Protein AF-A0A973M797-F1 (afdb_monomer_lite)

Secondary structure (DSSP, 8-state):
---EEEEEEES-S-GGGTHHHHHHHHHHHHHHHHHTTS--SGGGGTT---EEEEEEETTEEEEEEEE-----------------

Sequence (84 aa):
MASYVGAERASSTDPRDWGRALAVALERLLEAARLDGHYAQHHHLCGVDLTLRIEEDGDGANVAVRWVPEDNGDEDDGDEQLAS

Structure (mmCIF, N/CA/C/O backbone):
data_AF-A0A973M797-F1
#
_entry.id   AF-A0A973M797-F1
#
loop_
_atom_site.group_PDB
_atom_site.id
_atom_site.type_symbol
_atom_site.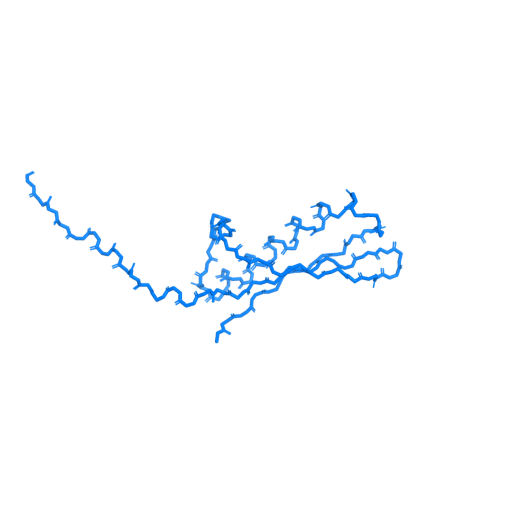label_atom_id
_atom_site.label_alt_id
_atom_site.label_comp_id
_atom_site.label_asym_id
_atom_site.label_entity_id
_atom_site.label_seq_id
_atom_site.pdbx_PDB_ins_code
_atom_site.Cartn_x
_atom_site.Cartn_y
_atom_site.Cartn_z
_atom_site.occupancy
_atom_site.B_iso_or_equiv
_atom_site.auth_seq_id
_atom_site.auth_comp_id
_atom_site.auth_asym_id
_atom_site.auth_atom_id
_atom_site.pdbx_PDB_model_num
ATOM 1 N N . MET A 1 1 ? 16.863 -10.282 -8.398 1.00 65.06 1 MET A N 1
ATOM 2 C CA . MET A 1 1 ? 15.697 -9.398 -8.584 1.00 65.06 1 MET A CA 1
ATOM 3 C C . MET A 1 1 ? 15.591 -8.488 -7.382 1.00 65.06 1 MET A C 1
ATOM 5 O O . MET A 1 1 ? 15.615 -8.992 -6.261 1.00 65.06 1 MET A O 1
ATOM 9 N N . ALA A 1 2 ? 15.547 -7.177 -7.615 1.00 81.38 2 ALA A N 1
ATOM 10 C CA . ALA A 1 2 ? 15.285 -6.213 -6.557 1.00 81.38 2 ALA A CA 1
ATOM 11 C C . ALA A 1 2 ? 13.852 -6.395 -6.030 1.00 81.38 2 ALA A C 1
ATOM 13 O O . ALA A 1 2 ? 12.971 -6.883 -6.736 1.00 81.38 2 ALA A O 1
ATOM 14 N N . SER A 1 3 ? 13.627 -6.070 -4.763 1.00 89.31 3 SER A N 1
ATOM 15 C CA . SER A 1 3 ? 12.313 -6.154 -4.129 1.00 89.31 3 SER A CA 1
ATOM 16 C C . SER A 1 3 ? 12.169 -4.951 -3.222 1.00 8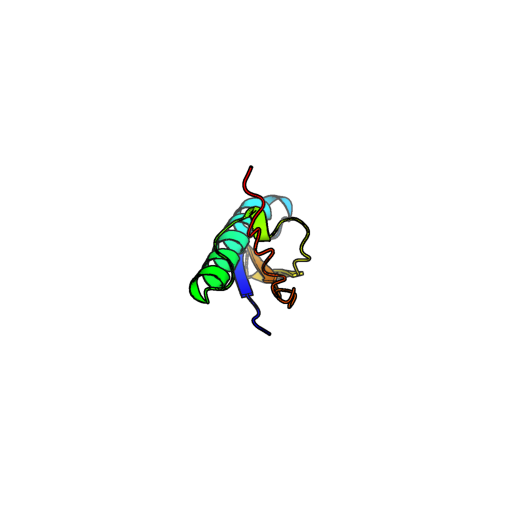9.31 3 SER A C 1
ATOM 18 O O . SER A 1 3 ? 12.930 -4.809 -2.268 1.00 89.31 3 SER A O 1
ATOM 20 N N . TYR A 1 4 ? 11.152 -4.143 -3.478 1.00 92.94 4 TYR A N 1
ATOM 21 C CA . TYR A 1 4 ? 10.902 -2.911 -2.747 1.00 92.94 4 TYR A CA 1
ATOM 22 C C . TYR A 1 4 ? 9.723 -3.094 -1.811 1.00 92.94 4 TYR A C 1
ATOM 24 O O . TYR A 1 4 ? 8.727 -3.734 -2.156 1.00 92.94 4 TYR A O 1
ATOM 32 N N . VAL A 1 5 ? 9.854 -2.558 -0.602 1.00 94.62 5 VAL A N 1
ATOM 33 C CA . VAL A 1 5 ? 8.820 -2.623 0.425 1.00 94.62 5 VAL A CA 1
ATOM 34 C C . VAL A 1 5 ? 8.672 -1.244 1.039 1.00 94.62 5 VAL A C 1
ATOM 36 O O . VAL A 1 5 ? 9.658 -0.630 1.440 1.00 94.62 5 VAL A O 1
ATOM 39 N N . GLY A 1 6 ? 7.432 -0.786 1.139 1.00 96.31 6 GLY A N 1
ATOM 40 C CA . GLY A 1 6 ? 7.060 0.367 1.942 1.00 96.31 6 GLY A CA 1
ATOM 41 C C . GLY A 1 6 ? 6.009 -0.049 2.958 1.00 96.31 6 GLY A C 1
ATOM 42 O O . GLY A 1 6 ? 5.148 -0.878 2.668 1.00 96.31 6 GLY A O 1
ATOM 43 N N . ALA A 1 7 ? 6.096 0.492 4.168 1.00 97.25 7 ALA A N 1
ATOM 44 C CA . ALA A 1 7 ? 5.159 0.181 5.236 1.00 97.25 7 ALA A CA 1
AT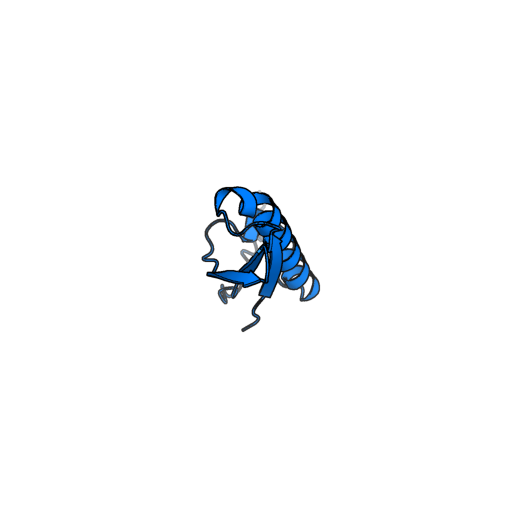OM 45 C C . ALA A 1 7 ? 4.821 1.427 6.046 1.00 97.25 7 ALA A C 1
ATOM 47 O O . ALA A 1 7 ? 5.671 2.308 6.192 1.00 97.25 7 ALA A O 1
ATOM 48 N N . GLU A 1 8 ? 3.604 1.484 6.580 1.00 97.75 8 GLU A N 1
ATOM 49 C CA . GLU A 1 8 ? 3.157 2.514 7.515 1.00 97.75 8 GLU A CA 1
ATOM 50 C C . GLU A 1 8 ? 2.112 1.960 8.488 1.00 97.75 8 GLU A C 1
ATOM 52 O O . GLU A 1 8 ? 1.281 1.121 8.133 1.00 97.75 8 GLU A O 1
ATOM 57 N N . ARG A 1 9 ? 2.132 2.469 9.724 1.00 96.25 9 ARG A N 1
ATOM 58 C CA . ARG A 1 9 ? 1.159 2.119 10.759 1.00 96.25 9 ARG A CA 1
ATOM 59 C C . ARG A 1 9 ? -0.124 2.937 10.608 1.00 96.25 9 ARG A C 1
ATOM 61 O O . ARG A 1 9 ? -0.103 4.166 10.606 1.00 96.25 9 ARG A O 1
ATOM 68 N N . ALA A 1 10 ? -1.256 2.249 10.579 1.00 95.19 10 ALA A N 1
ATOM 69 C CA . ALA A 1 10 ? -2.570 2.817 10.837 1.00 95.19 10 ALA A CA 1
ATOM 70 C C . ALA A 1 10 ? -2.882 2.755 12.338 1.00 95.19 10 ALA A C 1
ATOM 72 O O . ALA A 1 10 ? -2.573 1.772 13.006 1.00 95.19 10 ALA A O 1
ATOM 73 N N . SER A 1 11 ? -3.544 3.782 12.870 1.00 92.31 11 SER A N 1
ATOM 74 C CA . SER A 1 11 ? -3.962 3.851 14.280 1.00 92.31 11 SER A CA 1
ATOM 75 C C . SER A 1 11 ? -5.247 3.070 14.589 1.00 92.31 11 SER A C 1
ATOM 77 O O . SER A 1 11 ? -5.839 3.271 15.641 1.00 92.31 11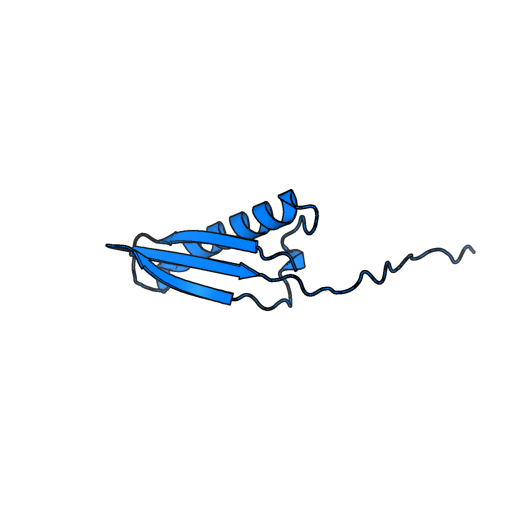 SER A O 1
ATOM 79 N N . SER A 1 12 ? -5.737 2.274 13.639 1.00 92.06 12 SER A N 1
ATOM 80 C CA . SER A 1 12 ? -7.011 1.560 13.708 1.00 92.06 12 SER A CA 1
ATOM 81 C C . SER A 1 12 ? -6.905 0.252 12.932 1.00 92.06 12 SER A C 1
ATOM 83 O O . SER A 1 12 ? -6.221 0.176 11.906 1.00 92.06 12 SER A O 1
ATOM 85 N N . THR A 1 13 ? -7.595 -0.777 13.414 1.00 91.88 13 THR A N 1
ATOM 86 C CA . THR A 1 13 ? -7.772 -2.053 12.712 1.00 91.88 13 THR A CA 1
ATOM 87 C C . THR A 1 13 ? -8.965 -2.035 11.752 1.00 91.88 13 THR A C 1
ATOM 89 O O . THR A 1 13 ? -9.177 -3.019 11.047 1.00 91.88 13 THR A O 1
ATOM 92 N N . ASP A 1 14 ? -9.732 -0.936 11.677 1.00 92.50 14 ASP A N 1
ATOM 93 C CA . ASP A 1 14 ? -10.793 -0.771 10.678 1.00 92.50 14 ASP A CA 1
ATOM 94 C C . ASP A 1 14 ? -10.172 -0.508 9.290 1.00 92.50 14 ASP A C 1
ATOM 96 O O . ASP A 1 14 ? -9.479 0.500 9.107 1.00 92.50 14 ASP A O 1
ATOM 100 N N . PRO A 1 15 ? -10.451 -1.354 8.279 1.00 90.69 15 PRO A N 1
ATOM 101 C CA . PRO A 1 15 ? -9.963 -1.166 6.915 1.00 90.69 15 PRO A CA 1
ATOM 102 C C . PRO A 1 15 ? -10.256 0.202 6.295 1.00 90.69 15 PRO A C 1
ATOM 104 O O . PRO A 1 15 ? -9.529 0.654 5.408 1.00 90.69 15 PRO A O 1
ATOM 107 N N . ARG A 1 16 ? -11.318 0.877 6.745 1.00 91.69 16 ARG A N 1
ATOM 108 C CA . ARG A 1 16 ? -11.712 2.204 6.250 1.00 91.69 16 ARG A CA 1
ATOM 109 C C . ARG A 1 16 ? -10.709 3.293 6.624 1.00 91.69 16 ARG A C 1
ATOM 111 O O . ARG A 1 16 ? -10.625 4.295 5.916 1.00 91.69 16 ARG A O 1
ATOM 118 N N . ASP A 1 17 ? -9.920 3.074 7.672 1.00 91.56 17 ASP A N 1
ATOM 119 C CA . ASP A 1 17 ? -8.925 4.029 8.167 1.00 91.56 17 ASP A CA 1
ATOM 120 C C . ASP A 1 17 ? -7.537 3.831 7.535 1.00 91.56 17 ASP A C 1
ATOM 122 O O . ASP A 1 17 ? -6.631 4.650 7.717 1.00 91.56 17 ASP A O 1
ATOM 126 N N . TRP A 1 18 ? -7.341 2.765 6.753 1.00 93.88 18 TRP A N 1
ATOM 127 C CA . TRP A 1 18 ? -6.024 2.414 6.211 1.00 93.88 18 TRP A CA 1
ATOM 128 C C . TRP A 1 18 ? -5.610 3.233 4.996 1.00 93.88 18 TRP A C 1
ATOM 130 O O . TRP A 1 18 ? -4.439 3.203 4.632 1.00 93.88 18 TRP A O 1
ATOM 140 N N . GLY A 1 19 ? -6.520 3.992 4.378 1.00 94.50 19 GLY A N 1
ATOM 141 C CA . GLY A 1 19 ? -6.226 4.739 3.150 1.00 94.50 19 GLY A CA 1
ATOM 142 C C . GLY A 1 19 ? -5.009 5.662 3.280 1.00 94.50 19 GLY A C 1
ATOM 143 O O . GLY A 1 19 ? -4.160 5.701 2.392 1.00 94.50 19 GLY A O 1
ATOM 144 N N . ARG A 1 20 ? -4.867 6.343 4.426 1.00 95.00 20 ARG A N 1
ATOM 145 C CA . ARG A 1 20 ? -3.699 7.194 4.701 1.00 95.00 20 ARG A CA 1
ATOM 146 C C . ARG A 1 20 ? -2.414 6.379 4.861 1.00 95.00 20 ARG A C 1
ATOM 148 O O . ARG A 1 20 ? -1.393 6.759 4.298 1.00 95.00 20 ARG A O 1
ATOM 155 N N . ALA A 1 21 ? -2.456 5.288 5.623 1.00 96.56 21 ALA A N 1
ATOM 156 C CA . ALA A 1 21 ? -1.289 4.432 5.830 1.00 96.56 21 ALA A CA 1
ATOM 157 C C . ALA A 1 21 ? -0.843 3.786 4.510 1.00 96.56 21 ALA A C 1
ATOM 159 O O . ALA A 1 21 ? 0.340 3.794 4.187 1.00 96.56 21 ALA A O 1
ATOM 160 N N . LEU A 1 22 ? -1.792 3.329 3.691 1.00 96.06 22 LEU A N 1
ATOM 161 C CA . LEU A 1 22 ? -1.520 2.790 2.364 1.00 96.06 22 LEU A CA 1
ATOM 162 C C . LEU A 1 22 ? -0.845 3.822 1.450 1.00 96.06 22 LEU A C 1
ATOM 164 O O . LEU A 1 22 ? 0.137 3.488 0.794 1.00 96.06 22 LEU A O 1
ATOM 168 N N . ALA A 1 23 ? -1.322 5.072 1.434 1.00 95.38 23 ALA A N 1
ATOM 169 C CA . ALA A 1 23 ? -0.707 6.138 0.641 1.00 95.38 23 ALA A CA 1
ATOM 170 C C . ALA A 1 23 ? 0.762 6.374 1.038 1.00 95.38 23 ALA A C 1
ATOM 172 O O . ALA A 1 23 ? 1.643 6.373 0.181 1.00 95.38 23 ALA A O 1
ATOM 173 N N . VAL A 1 24 ? 1.046 6.474 2.340 1.00 96.56 24 VAL A N 1
ATOM 174 C CA . VAL A 1 24 ? 2.419 6.643 2.849 1.00 96.56 24 VAL A CA 1
ATOM 175 C C . VAL A 1 24 ? 3.283 5.408 2.567 1.00 96.56 24 VAL A C 1
ATOM 177 O O . VAL A 1 24 ? 4.461 5.537 2.234 1.00 96.56 24 VAL A O 1
ATOM 180 N N . ALA A 1 25 ? 2.722 4.201 2.669 1.00 96.69 25 ALA A N 1
ATOM 181 C CA . ALA A 1 25 ? 3.431 2.970 2.332 1.00 96.69 25 ALA A CA 1
ATOM 182 C C . ALA A 1 25 ? 3.832 2.937 0.845 1.00 96.69 25 ALA A C 1
ATOM 184 O O . ALA A 1 25 ? 4.958 2.556 0.532 1.00 96.69 25 ALA A O 1
ATOM 185 N N . LEU A 1 26 ? 2.963 3.392 -0.065 1.00 94.31 26 LEU A N 1
ATOM 186 C CA . LEU A 1 26 ? 3.275 3.514 -1.494 1.00 94.31 26 LEU A CA 1
ATOM 187 C C . LEU A 1 26 ? 4.372 4.555 -1.764 1.00 94.31 26 LEU A C 1
ATOM 189 O O . LEU A 1 26 ? 5.294 4.277 -2.529 1.00 94.31 26 LEU A O 1
ATOM 193 N N . GLU A 1 27 ? 4.324 5.717 -1.105 1.00 93.56 27 GLU A N 1
ATOM 194 C CA . GLU A 1 27 ? 5.383 6.735 -1.208 1.00 93.56 27 GLU A CA 1
ATOM 195 C C . GLU A 1 27 ? 6.743 6.185 -0.755 1.00 93.56 27 GLU A C 1
ATOM 197 O O . GLU A 1 27 ? 7.750 6.360 -1.440 1.00 93.56 27 GLU A O 1
ATOM 202 N N . ARG A 1 28 ? 6.777 5.455 0.368 1.00 94.81 28 ARG A N 1
ATOM 203 C CA . ARG A 1 28 ? 8.005 4.817 0.875 1.00 94.81 28 ARG A CA 1
ATOM 204 C C . ARG A 1 28 ? 8.532 3.733 -0.058 1.00 94.81 28 ARG A C 1
ATOM 206 O O . ARG A 1 28 ? 9.744 3.611 -0.216 1.00 94.81 28 ARG A O 1
ATOM 213 N N . LEU A 1 29 ? 7.639 2.962 -0.673 1.00 93.94 29 LEU A N 1
ATOM 214 C CA . LEU A 1 29 ? 8.007 1.955 -1.665 1.00 93.94 29 LEU A CA 1
ATOM 215 C C . LEU A 1 29 ? 8.659 2.599 -2.895 1.00 93.94 29 LEU A C 1
ATOM 217 O O . LEU A 1 29 ? 9.703 2.127 -3.343 1.00 93.94 29 LEU A O 1
ATOM 221 N N . LEU A 1 30 ? 8.081 3.689 -3.407 1.00 90.88 30 LEU A N 1
ATOM 222 C CA . LEU A 1 30 ? 8.640 4.435 -4.537 1.00 90.88 30 LEU A CA 1
ATOM 223 C C . LEU A 1 30 ? 9.972 5.093 -4.192 1.00 90.88 30 LEU A C 1
ATOM 225 O O . LEU A 1 30 ? 10.888 5.063 -5.006 1.00 90.88 30 LEU A O 1
ATOM 229 N N . GLU A 1 31 ? 10.107 5.647 -2.988 1.00 91.56 31 GLU A N 1
ATOM 230 C CA . GLU A 1 31 ? 11.379 6.207 -2.536 1.00 91.56 31 GLU A CA 1
ATOM 231 C C . GLU A 1 31 ? 12.469 5.128 -2.481 1.00 91.56 31 GLU A C 1
ATOM 233 O O . GLU A 1 31 ? 13.571 5.354 -2.977 1.00 91.56 31 GLU A O 1
ATOM 238 N N . ALA A 1 32 ? 12.156 3.932 -1.966 1.00 91.06 32 ALA A N 1
ATOM 239 C CA . ALA A 1 32 ? 13.090 2.806 -1.961 1.00 91.06 32 ALA A CA 1
ATOM 240 C C . ALA A 1 32 ? 13.498 2.386 -3.385 1.00 91.06 32 ALA A C 1
ATOM 242 O O . ALA A 1 32 ? 14.682 2.195 -3.652 1.00 91.06 32 ALA A O 1
ATOM 243 N N . ALA A 1 33 ? 12.542 2.306 -4.315 1.00 88.56 33 ALA A N 1
ATOM 244 C CA . ALA A 1 33 ? 12.820 1.986 -5.716 1.00 88.56 33 ALA A CA 1
ATOM 245 C C . ALA A 1 33 ? 13.633 3.078 -6.437 1.00 88.56 33 ALA A C 1
ATOM 247 O O . ALA A 1 33 ? 14.457 2.778 -7.305 1.00 88.56 33 ALA A O 1
ATOM 248 N N . ARG A 1 34 ? 13.429 4.344 -6.058 1.00 86.38 34 ARG A N 1
ATOM 249 C CA . ARG A 1 34 ? 14.151 5.499 -6.603 1.00 86.38 34 ARG A CA 1
ATOM 250 C C . ARG A 1 34 ? 15.602 5.531 -6.155 1.00 86.38 34 ARG A C 1
ATOM 252 O O . ARG A 1 34 ? 16.473 5.837 -6.966 1.00 86.38 34 ARG A O 1
ATOM 259 N N . LEU A 1 35 ? 15.861 5.228 -4.884 1.00 86.62 35 LEU A N 1
ATOM 260 C CA . LEU A 1 35 ? 17.217 5.195 -4.326 1.00 86.62 35 LEU A CA 1
ATOM 261 C C . LEU A 1 35 ? 18.096 4.132 -4.996 1.00 86.62 35 LEU A C 1
ATOM 263 O O . LEU A 1 35 ? 19.289 4.363 -5.171 1.00 86.62 35 LEU A O 1
ATOM 267 N N . ASP A 1 36 ? 17.495 3.030 -5.442 1.00 83.19 36 ASP A N 1
ATOM 268 C CA . ASP A 1 36 ? 18.184 1.970 -6.184 1.00 83.19 36 ASP A CA 1
ATOM 269 C C . ASP A 1 36 ? 18.307 2.263 -7.695 1.00 83.19 36 ASP A C 1
ATOM 271 O O . ASP A 1 36 ? 18.803 1.431 -8.449 1.00 83.19 36 ASP A O 1
ATOM 275 N N . GLY A 1 37 ? 17.870 3.442 -8.158 1.00 74.12 37 GLY A N 1
ATOM 276 C CA . GLY A 1 37 ? 18.014 3.887 -9.549 1.00 74.12 37 GLY A CA 1
ATOM 277 C C . GLY A 1 37 ? 17.073 3.212 -10.547 1.00 74.12 37 GLY A C 1
ATOM 278 O O . GLY A 1 37 ? 17.154 3.505 -11.735 1.00 74.12 37 GLY A O 1
ATOM 279 N N . HIS A 1 38 ? 16.173 2.345 -10.082 1.00 66.81 38 HIS A N 1
ATOM 280 C CA . HIS A 1 38 ? 15.296 1.579 -10.957 1.00 66.81 38 HIS A CA 1
ATOM 281 C C . HIS A 1 38 ? 14.023 2.353 -11.347 1.00 66.81 38 HIS A C 1
ATOM 283 O O . HIS A 1 38 ? 13.590 2.242 -12.487 1.00 66.81 38 HIS A O 1
ATOM 289 N N . TYR A 1 39 ? 13.419 3.156 -10.453 1.00 65.12 39 TYR A N 1
ATOM 290 C CA . TYR A 1 39 ? 12.118 3.795 -10.738 1.00 65.12 39 TYR A CA 1
ATOM 291 C C . TYR A 1 39 ? 11.888 5.094 -9.957 1.00 65.12 39 TYR A C 1
ATOM 293 O O . TYR A 1 39 ? 12.000 5.112 -8.739 1.00 65.12 39 TYR A O 1
ATOM 301 N N . ALA A 1 40 ? 11.501 6.183 -10.634 1.00 61.19 40 ALA A N 1
ATOM 302 C CA . ALA A 1 40 ? 11.415 7.513 -10.005 1.00 61.19 40 ALA A CA 1
ATOM 303 C C . ALA A 1 40 ? 10.001 8.118 -9.879 1.00 61.19 40 ALA A C 1
ATOM 305 O O . ALA A 1 40 ? 9.863 9.189 -9.288 1.00 61.19 40 ALA A O 1
ATOM 306 N N . GLN A 1 41 ? 8.960 7.505 -10.456 1.00 71.50 41 GLN A N 1
ATOM 307 C CA . GLN A 1 41 ? 7.647 8.150 -10.612 1.00 71.50 41 GLN A CA 1
ATOM 308 C C . GLN A 1 41 ? 6.464 7.211 -10.344 1.00 71.50 41 GLN A C 1
ATOM 310 O O . GLN A 1 41 ? 6.528 6.013 -10.609 1.00 71.50 41 GLN A O 1
ATOM 315 N N . HIS A 1 42 ? 5.362 7.792 -9.854 1.00 73.31 42 HIS A N 1
ATOM 316 C CA . HIS A 1 42 ? 4.130 7.092 -9.472 1.00 73.31 42 HIS A CA 1
ATOM 317 C C . HIS A 1 42 ? 3.468 6.323 -10.624 1.00 73.31 42 HIS A C 1
ATOM 319 O O . HIS A 1 42 ? 2.809 5.316 -10.373 1.00 73.31 42 HIS A O 1
ATOM 325 N N . HIS A 1 43 ? 3.646 6.758 -11.878 1.00 77.06 43 HIS A N 1
ATOM 326 C CA . HIS A 1 43 ? 3.057 6.079 -13.039 1.00 77.06 43 HIS A CA 1
ATOM 327 C C . HIS A 1 43 ? 3.625 4.675 -13.265 1.00 77.06 43 HIS A C 1
ATOM 329 O O . HIS A 1 43 ? 2.953 3.859 -13.882 1.00 77.06 43 HIS A O 1
ATOM 335 N N . HIS A 1 44 ? 4.816 4.363 -12.739 1.00 77.12 44 HIS A N 1
ATOM 336 C CA . HIS A 1 44 ? 5.396 3.020 -12.845 1.00 77.12 44 HIS A CA 1
ATOM 337 C C . HIS A 1 44 ? 4.636 1.973 -12.021 1.00 77.12 44 HIS A C 1
ATOM 339 O O . HIS A 1 44 ? 4.829 0.782 -12.227 1.00 77.12 44 HIS A O 1
ATOM 345 N N . LEU A 1 45 ? 3.761 2.399 -11.101 1.00 84.25 45 LEU A N 1
ATOM 346 C CA . LEU A 1 45 ? 2.875 1.493 -10.367 1.00 84.25 45 LEU A CA 1
ATOM 347 C C . LEU A 1 45 ? 1.550 1.231 -11.100 1.00 84.25 45 LEU A C 1
ATOM 349 O O . LEU A 1 45 ? 0.727 0.445 -10.631 1.00 84.25 45 LEU A O 1
ATOM 353 N N . CYS A 1 46 ? 1.290 1.895 -12.227 1.00 85.88 46 CYS A N 1
ATOM 354 C CA . CYS A 1 46 ? 0.073 1.662 -12.992 1.00 85.88 46 CYS A CA 1
ATOM 355 C C . CYS A 1 46 ? 0.205 0.378 -13.816 1.00 85.88 46 CYS A C 1
ATOM 357 O O . CYS A 1 46 ? 1.093 0.264 -14.652 1.00 85.88 46 CYS A O 1
ATOM 359 N N . GLY A 1 47 ? -0.715 -0.568 -13.609 1.00 85.69 47 GLY A N 1
ATOM 360 C CA . GLY A 1 47 ? -0.740 -1.831 -14.352 1.00 85.69 47 GLY A CA 1
ATOM 361 C C . GLY A 1 47 ? 0.207 -2.909 -13.821 1.00 85.69 47 GLY A C 1
ATOM 362 O O . GLY A 1 47 ? 0.265 -3.975 -14.422 1.00 85.69 47 GLY A O 1
ATOM 363 N N . VAL A 1 48 ? 0.901 -2.660 -12.704 1.00 87.06 48 VAL A N 1
ATOM 364 C CA . VAL A 1 48 ? 1.749 -3.661 -12.041 1.00 87.06 48 VAL A CA 1
ATOM 365 C C . VAL A 1 48 ? 1.034 -4.289 -10.851 1.00 87.06 48 VAL A C 1
ATOM 367 O O . VAL A 1 48 ? 0.260 -3.632 -10.147 1.00 87.06 48 VAL A O 1
ATOM 370 N N . ASP A 1 49 ? 1.345 -5.554 -10.589 1.00 91.06 49 ASP A N 1
ATOM 371 C CA . ASP A 1 49 ? 0.847 -6.247 -9.409 1.00 91.06 49 ASP A CA 1
ATOM 372 C C . ASP A 1 49 ? 1.637 -5.853 -8.155 1.00 91.06 49 ASP A C 1
ATOM 374 O O . ASP A 1 49 ? 2.869 -5.918 -8.093 1.00 91.06 49 ASP A O 1
ATOM 378 N N . LEU A 1 50 ? 0.896 -5.482 -7.110 1.00 92.81 50 LEU A N 1
ATOM 379 C CA . LEU A 1 50 ? 1.432 -5.160 -5.793 1.00 92.81 50 LEU A CA 1
ATOM 380 C C . LEU A 1 50 ? 0.933 -6.173 -4.770 1.00 92.81 50 LEU A C 1
ATOM 382 O O . LEU A 1 50 ? -0.2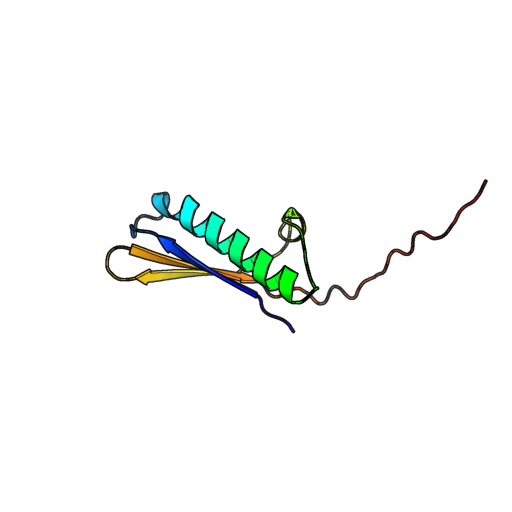52 -6.495 -4.704 1.00 92.81 50 LEU A O 1
ATOM 386 N N . THR A 1 51 ? 1.836 -6.647 -3.916 1.00 95.56 51 THR A N 1
ATOM 387 C CA . THR A 1 51 ? 1.457 -7.481 -2.773 1.00 95.56 51 THR A CA 1
ATOM 388 C C . THR A 1 51 ? 1.173 -6.587 -1.572 1.00 95.56 51 THR A C 1
ATOM 390 O O . THR A 1 51 ? 2.081 -5.934 -1.060 1.00 95.56 51 THR A O 1
ATOM 393 N N . LEU A 1 52 ? -0.072 -6.587 -1.097 1.00 96.12 52 LEU A N 1
ATOM 394 C CA . LEU A 1 52 ? -0.473 -5.937 0.150 1.00 96.12 52 LEU A CA 1
ATOM 395 C C . LEU A 1 52 ? -0.474 -6.955 1.296 1.00 96.12 52 LEU A C 1
ATOM 397 O O . LEU A 1 52 ? -1.076 -8.023 1.185 1.00 96.12 52 LEU A O 1
ATOM 401 N N . ARG A 1 53 ? 0.158 -6.604 2.415 1.00 96.38 53 ARG A N 1
ATOM 402 C CA . ARG A 1 53 ? 0.118 -7.360 3.669 1.00 96.38 53 ARG A CA 1
ATOM 403 C C . ARG A 1 53 ? -0.342 -6.439 4.793 1.00 96.38 53 ARG A C 1
ATOM 405 O O . ARG A 1 53 ? 0.224 -5.367 4.981 1.00 96.38 53 ARG A O 1
ATOM 412 N N . ILE A 1 54 ? -1.360 -6.879 5.526 1.00 95.12 54 ILE A N 1
ATOM 413 C CA . ILE A 1 54 ? -1.878 -6.193 6.710 1.00 95.12 54 ILE A CA 1
ATOM 414 C C . ILE A 1 54 ? -1.639 -7.086 7.919 1.00 95.12 54 ILE A C 1
ATOM 416 O O . ILE A 1 54 ? -1.977 -8.270 7.884 1.00 95.12 54 ILE A O 1
ATOM 420 N N . GLU A 1 55 ? -1.067 -6.521 8.974 1.00 95.75 55 GLU A N 1
ATOM 421 C CA . GLU A 1 55 ? -0.820 -7.221 10.236 1.00 95.75 55 GLU A CA 1
ATOM 422 C C . GLU A 1 55 ? -1.317 -6.369 11.399 1.00 95.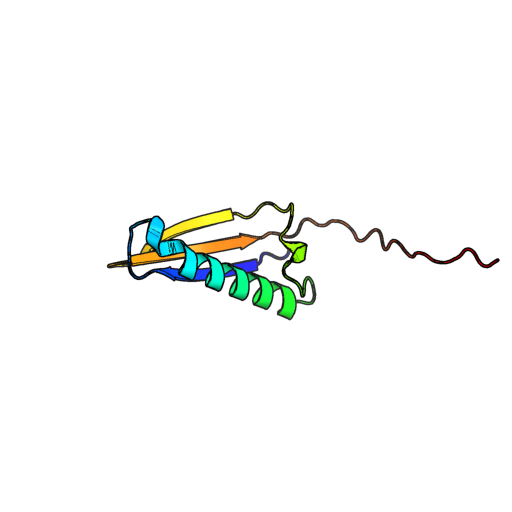75 55 GLU A C 1
ATOM 424 O O . GLU A 1 55 ? -1.184 -5.148 11.367 1.00 95.75 55 GLU A O 1
ATOM 429 N N . GLU A 1 56 ? -1.893 -6.993 12.425 1.00 93.94 56 GLU A N 1
ATOM 430 C CA . GLU A 1 56 ? -2.226 -6.279 13.660 1.00 93.94 56 GLU A CA 1
ATOM 431 C C . GLU A 1 56 ? -0.948 -5.744 14.320 1.00 93.94 56 GLU A C 1
ATOM 433 O O . GLU A 1 56 ? 0.055 -6.452 14.434 1.00 93.94 56 GLU A O 1
ATOM 438 N N . ASP A 1 57 ? -0.996 -4.491 14.769 1.00 92.50 57 ASP A N 1
ATOM 439 C CA . ASP A 1 57 ? 0.095 -3.818 15.475 1.00 92.50 57 ASP A CA 1
ATOM 440 C C . ASP A 1 57 ? -0.470 -3.068 16.691 1.00 92.50 57 ASP A C 1
ATOM 442 O O . ASP A 1 57 ? -0.743 -1.865 16.659 1.00 92.50 57 ASP A O 1
ATOM 446 N N . GLY A 1 58 ? -0.691 -3.815 17.775 1.00 91.06 58 GLY A N 1
ATOM 447 C CA . GLY A 1 58 ? -1.249 -3.297 19.022 1.00 91.06 58 GLY A CA 1
ATOM 448 C C . GLY A 1 58 ? -2.700 -2.841 18.870 1.00 91.06 58 GLY A C 1
ATOM 449 O O . GLY A 1 58 ? -3.594 -3.655 18.673 1.00 91.06 58 GLY A O 1
ATOM 450 N N . ASP A 1 59 ? -2.928 -1.537 19.006 1.00 90.38 59 ASP A N 1
ATOM 451 C CA . ASP A 1 59 ? -4.222 -0.870 18.827 1.00 90.38 59 ASP A CA 1
ATOM 452 C C . ASP A 1 59 ? -4.509 -0.474 17.367 1.00 90.38 59 ASP A C 1
ATOM 454 O O . ASP A 1 59 ? -5.543 0.125 17.074 1.00 90.38 59 ASP A O 1
ATOM 458 N N . GLY A 1 60 ? -3.603 -0.806 16.445 1.00 93.88 60 GLY A N 1
ATOM 459 C CA . GLY A 1 60 ? -3.707 -0.463 15.036 1.00 93.88 60 GLY A CA 1
ATOM 460 C C . GLY A 1 60 ? -3.311 -1.604 14.106 1.00 93.88 60 GLY A C 1
ATOM 461 O O . GLY A 1 60 ? -3.333 -2.779 14.471 1.00 93.88 60 GLY A O 1
ATOM 462 N N . ALA A 1 61 ? -2.942 -1.246 12.880 1.00 96.06 61 ALA A N 1
ATOM 463 C CA . ALA A 1 61 ? -2.503 -2.194 11.866 1.00 96.06 61 ALA A CA 1
ATOM 464 C C . ALA A 1 61 ? -1.251 -1.681 11.154 1.00 96.06 61 ALA A C 1
ATOM 466 O O . ALA A 1 61 ? -1.156 -0.501 10.819 1.00 96.06 61 ALA A O 1
ATOM 467 N N . ASN A 1 62 ? -0.302 -2.567 10.881 1.00 97.19 62 ASN A N 1
ATOM 468 C CA . ASN A 1 62 ? 0.806 -2.292 9.984 1.00 97.19 62 ASN A CA 1
ATOM 469 C C . ASN A 1 62 ? 0.381 -2.610 8.546 1.00 97.19 62 ASN A C 1
ATOM 471 O O . ASN A 1 62 ? 0.024 -3.747 8.231 1.00 97.19 62 ASN A O 1
ATOM 475 N N . VAL A 1 63 ? 0.423 -1.600 7.680 1.00 97.31 63 VAL A N 1
ATOM 476 C CA . VAL A 1 63 ? 0.083 -1.706 6.259 1.00 97.31 63 VAL A CA 1
ATOM 477 C C . VAL A 1 63 ? 1.382 -1.752 5.471 1.00 97.31 63 VAL A C 1
ATOM 479 O O . VAL A 1 63 ? 2.091 -0.751 5.402 1.00 97.31 63 VAL A O 1
ATOM 482 N N . ALA A 1 64 ? 1.699 -2.898 4.871 1.00 97.56 64 ALA A N 1
ATOM 483 C CA . ALA A 1 64 ? 2.905 -3.086 4.075 1.00 97.56 64 ALA A CA 1
ATOM 484 C C . ALA A 1 64 ? 2.560 -3.392 2.616 1.00 97.56 64 ALA A C 1
ATOM 486 O O . ALA A 1 64 ? 1.782 -4.300 2.324 1.00 97.56 64 ALA A O 1
ATOM 487 N N . VAL A 1 65 ? 3.181 -2.663 1.692 1.00 96.69 65 VAL A N 1
ATOM 488 C CA . VAL A 1 65 ? 3.090 -2.902 0.251 1.00 96.69 65 VAL A CA 1
ATOM 489 C C . VAL A 1 65 ? 4.451 -3.357 -0.243 1.00 96.69 65 VAL A C 1
ATOM 491 O O . VAL A 1 65 ? 5.479 -2.780 0.114 1.00 96.69 65 VAL A O 1
ATOM 494 N N . ARG A 1 66 ? 4.456 -4.400 -1.066 1.00 95.12 66 ARG A N 1
ATOM 495 C CA . ARG A 1 66 ? 5.651 -4.946 -1.696 1.00 95.12 66 ARG A CA 1
ATOM 496 C C . ARG A 1 66 ? 5.483 -4.979 -3.203 1.00 95.12 66 ARG A C 1
ATOM 498 O O . ARG A 1 66 ? 4.441 -5.392 -3.710 1.00 95.12 66 ARG A O 1
ATOM 505 N N . TRP A 1 67 ? 6.563 -4.639 -3.888 1.00 92.31 67 TRP A N 1
ATOM 506 C CA . TRP A 1 67 ? 6.685 -4.728 -5.330 1.00 92.31 67 TRP A CA 1
ATOM 507 C C . TRP A 1 67 ? 7.985 -5.435 -5.701 1.00 92.31 67 TRP A C 1
ATOM 509 O O . TRP A 1 67 ? 9.040 -5.193 -5.111 1.00 92.31 67 TRP A O 1
ATOM 519 N N . VAL A 1 68 ? 7.892 -6.332 -6.674 1.00 89.19 68 VAL A N 1
ATOM 520 C CA . VAL A 1 68 ? 9.044 -6.910 -7.360 1.00 89.19 68 VAL A CA 1
ATOM 521 C C . VAL A 1 68 ? 8.922 -6.417 -8.791 1.00 89.19 68 VAL A C 1
ATOM 523 O O . VAL A 1 68 ? 7.943 -6.793 -9.435 1.00 89.19 68 VAL A O 1
ATOM 526 N N . PRO A 1 69 ? 9.836 -5.561 -9.272 1.00 81.06 69 PRO A N 1
ATOM 527 C CA . PRO A 1 69 ? 9.825 -5.172 -10.667 1.00 81.06 69 PRO A CA 1
ATOM 528 C C . PRO A 1 69 ? 9.964 -6.431 -11.506 1.00 81.06 69 PRO A C 1
ATOM 530 O O . PRO A 1 69 ? 10.838 -7.267 -11.242 1.00 81.06 69 PRO A O 1
ATOM 533 N N . GLU A 1 70 ? 9.094 -6.569 -12.494 1.00 75.00 70 GLU A N 1
ATOM 534 C CA . GLU A 1 70 ? 9.352 -7.515 -13.561 1.00 75.00 70 GLU A CA 1
ATOM 535 C C . GLU A 1 70 ? 10.640 -7.061 -14.248 1.00 75.00 70 GLU A C 1
ATOM 537 O O . GLU A 1 70 ? 10.878 -5.861 -14.413 1.00 75.00 70 GLU A O 1
ATOM 542 N N . ASP A 1 71 ? 11.505 -8.016 -14.585 1.00 63.72 71 ASP A N 1
ATOM 543 C CA . ASP A 1 71 ? 12.610 -7.774 -15.509 1.00 63.72 71 ASP A CA 1
ATOM 544 C C . ASP A 1 71 ? 11.969 -7.597 -16.887 1.00 63.72 71 ASP A C 1
ATOM 546 O O . ASP A 1 71 ? 12.008 -8.482 -17.739 1.00 63.72 71 ASP A O 1
ATOM 550 N N . ASN A 1 72 ? 11.258 -6.485 -17.061 1.00 54.06 72 ASN A N 1
ATOM 551 C CA . ASN A 1 72 ? 10.886 -5.993 -18.366 1.00 54.06 72 ASN A CA 1
ATOM 552 C C . ASN A 1 72 ? 12.209 -5.519 -18.931 1.00 54.06 72 ASN A C 1
ATOM 554 O O . ASN A 1 72 ? 12.562 -4.360 -18.742 1.00 54.06 72 ASN A O 1
ATOM 558 N N . GLY A 1 73 ? 12.989 -6.467 -19.467 1.00 46.88 73 GLY A N 1
ATOM 559 C CA . GLY A 1 73 ? 14.254 -6.175 -20.113 1.00 46.88 73 GLY A CA 1
ATOM 560 C C . GLY A 1 73 ? 13.994 -4.986 -21.006 1.00 46.88 73 GLY A C 1
ATOM 561 O O . GLY A 1 73 ? 13.105 -5.081 -21.850 1.00 46.88 73 GLY A O 1
ATOM 562 N N . ASP A 1 74 ? 14.658 -3.872 -20.700 1.00 47.00 74 ASP A N 1
ATOM 563 C CA . ASP A 1 74 ? 14.516 -2.620 -21.412 1.00 47.00 74 ASP A CA 1
ATOM 564 C C . ASP A 1 74 ? 14.649 -2.924 -22.910 1.00 47.00 74 ASP A C 1
ATOM 566 O O . ASP A 1 74 ? 15.748 -3.002 -23.461 1.00 47.00 74 ASP A O 1
ATOM 570 N N . GLU A 1 75 ? 13.518 -3.102 -23.592 1.00 48.06 75 GLU A N 1
ATOM 571 C CA . GLU A 1 75 ? 13.370 -2.613 -24.945 1.00 48.06 75 GLU A CA 1
ATOM 572 C C . GLU A 1 75 ? 13.410 -1.099 -24.764 1.00 48.06 75 GLU A C 1
ATOM 574 O O . GLU A 1 75 ? 12.399 -0.419 -24.595 1.00 48.06 75 GLU A O 1
ATOM 579 N N . ASP A 1 76 ? 14.652 -0.623 -24.650 1.00 49.66 76 ASP A N 1
ATOM 580 C CA . ASP A 1 76 ? 15.106 0.672 -25.104 1.00 49.66 76 ASP A CA 1
ATOM 581 C C . ASP A 1 76 ? 14.473 0.848 -26.484 1.00 49.66 76 ASP A C 1
ATOM 583 O O . ASP A 1 76 ? 15.004 0.410 -27.506 1.00 49.66 76 ASP A O 1
ATOM 587 N N . ASP A 1 77 ? 13.258 1.396 -26.500 1.00 49.91 77 ASP A N 1
ATOM 588 C CA . ASP A 1 77 ? 12.652 1.973 -27.688 1.00 49.91 77 ASP A CA 1
ATOM 589 C C . ASP A 1 77 ? 13.467 3.243 -27.950 1.00 49.91 77 ASP A C 1
ATOM 591 O O . ASP A 1 77 ? 13.099 4.376 -27.624 1.00 49.91 77 ASP A O 1
ATOM 595 N N . GLY A 1 78 ? 14.692 3.004 -28.420 1.00 48.38 78 GLY A N 1
ATOM 596 C CA . GLY A 1 78 ? 15.534 3.967 -29.076 1.00 48.38 78 GLY A CA 1
ATOM 597 C C . GLY A 1 78 ? 14.788 4.390 -30.324 1.00 48.38 78 GLY A C 1
ATOM 598 O O . GLY A 1 78 ? 15.006 3.851 -31.408 1.00 48.38 78 GLY A O 1
ATOM 599 N N . ASP A 1 79 ? 13.898 5.362 -30.153 1.00 50.97 79 ASP A N 1
ATOM 600 C CA . ASP A 1 79 ? 13.256 6.096 -31.233 1.00 50.97 79 ASP A CA 1
ATOM 601 C C . ASP A 1 79 ? 14.327 7.010 -31.871 1.00 50.97 79 ASP A C 1
ATOM 603 O O . ASP A 1 79 ? 14.351 8.236 -31.732 1.00 50.97 79 ASP A O 1
ATOM 607 N N . GLU A 1 80 ? 15.309 6.377 -32.525 1.00 53.66 80 GLU A N 1
ATOM 608 C CA . GLU A 1 80 ? 16.177 7.008 -33.504 1.00 53.66 80 GLU A CA 1
ATOM 609 C C . GLU A 1 80 ? 15.561 6.861 -34.902 1.00 53.66 80 GLU A C 1
ATOM 611 O O . GLU A 1 80 ? 15.564 5.800 -35.519 1.00 53.66 80 GLU A O 1
ATOM 616 N N . GLN A 1 81 ? 15.178 8.033 -35.415 1.00 52.12 81 GLN A N 1
ATOM 617 C CA . GLN A 1 81 ? 15.150 8.454 -36.817 1.00 52.12 81 GLN A CA 1
ATOM 618 C C . GLN A 1 81 ? 13.976 8.000 -37.691 1.00 52.12 81 GLN A C 1
ATOM 620 O O . GLN A 1 81 ? 13.984 6.908 -38.240 1.00 52.12 81 GLN A O 1
ATOM 625 N N . LEU A 1 82 ? 13.171 8.989 -38.105 1.00 51.84 82 LEU A N 1
ATOM 626 C CA . LEU A 1 82 ? 13.158 9.383 -39.520 1.00 51.84 82 LEU A CA 1
ATOM 627 C C . LEU A 1 82 ? 13.138 10.912 -39.673 1.00 51.84 82 LEU A C 1
ATOM 629 O O . LEU A 1 82 ? 12.155 11.591 -39.387 1.00 51.84 82 LEU A O 1
ATOM 633 N N . ALA A 1 83 ? 14.262 11.433 -40.165 1.00 51.66 83 ALA A N 1
ATOM 634 C CA . ALA A 1 83 ? 14.358 12.744 -40.784 1.00 51.66 83 ALA A CA 1
ATOM 635 C C . ALA A 1 83 ? 13.437 12.834 -42.015 1.00 51.66 83 ALA A C 1
ATOM 637 O O . ALA A 1 83 ? 13.322 11.876 -42.784 1.00 51.66 83 ALA A O 1
ATOM 638 N N . SER A 1 84 ? 12.831 14.001 -42.242 1.00 57.75 84 SER A N 1
ATOM 639 C CA . SER A 1 84 ? 12.336 14.457 -43.551 1.00 57.75 84 SER A CA 1
ATOM 640 C C . SER A 1 84 ? 12.315 15.977 -43.594 1.00 57.75 84 SER A C 1
ATOM 642 O O . SER A 1 84 ? 11.762 16.578 -42.647 1.00 57.75 84 SER A O 1
#

Radius of gyration: 16.85 Å; chains: 1; bounding box: 30×24×63 Å

Foldseek 3Di:
DDKFKFKFKFLAAPPVRCPVRQVRRLVRRLVRCVVVVNHNDPCVPPPFDKDWDWDDDPNTIMIMIMDDDDPPPDPPPPPDDDDD

pLDDT: mean 83.16, std 16.24, range [46.88, 97.75]